Protein AF-A0A968JST6-F1 (afdb_monomer)

Mean predicted aligned error: 9.85 Å

Nearest PDB structures (foldseek):
  2qa1-assembly1_A-2  TM=9.038E-01  e=3.387E-06  Streptomyces sp. PGA64
  4k5s-assembly1_A-2  TM=8.465E-01  e=3.000E-06  Streptomyces argillaceus
  6brd-assembly1_A  TM=8.816E-01  e=7.916E-06  Streptomyces venezuelae ATCC 10712
  5kow-assembly1_A  TM=8.514E-01  e=4.317E-06  Nocardia farcinica
  4k2x-assembly1_B  TM=8.254E-01  e=6.599E-06  Streptomyces rimosus subsp. rimosus ATCC 10970

Structure (mmCIF, N/CA/C/O backbone):
data_AF-A0A968JST6-F1
#
_entry.id   AF-A0A968JST6-F1
#
loop_
_atom_site.group_PDB
_atom_site.id
_atom_site.type_symbol
_atom_site.label_atom_id
_atom_site.label_alt_id
_atom_site.label_comp_id
_atom_site.label_asym_id
_atom_site.label_entity_id
_atom_site.label_seq_id
_atom_site.pdbx_PDB_ins_code
_atom_site.Cartn_x
_atom_site.Cartn_y
_atom_site.Cartn_z
_atom_site.occupancy
_atom_site.B_iso_or_equiv
_atom_site.auth_seq_id
_atom_site.auth_comp_id
_atom_site.auth_asym_id
_atom_site.auth_atom_id
_atom_site.pdbx_PDB_model_num
ATOM 1 N N . MET A 1 1 ? 11.987 -13.017 -12.107 1.00 75.69 1 MET A N 1
ATOM 2 C CA . MET A 1 1 ? 13.364 -12.626 -12.488 1.00 75.69 1 MET A CA 1
ATOM 3 C C . MET A 1 1 ? 13.460 -11.109 -12.446 1.00 75.69 1 MET A C 1
ATOM 5 O O . MET A 1 1 ? 12.495 -10.469 -12.834 1.00 75.69 1 MET A O 1
ATOM 9 N N . PHE A 1 2 ? 14.561 -10.531 -11.966 1.00 78.25 2 PHE A N 1
ATOM 10 C CA . PHE A 1 2 ? 14.783 -9.081 -12.026 1.00 78.25 2 PHE A CA 1
ATOM 11 C C . PHE A 1 2 ? 15.945 -8.784 -12.965 1.00 78.25 2 PHE A C 1
ATOM 13 O O . PHE A 1 2 ? 16.965 -9.468 -12.906 1.00 78.25 2 PHE A O 1
ATOM 20 N N . LEU A 1 3 ? 15.776 -7.775 -13.812 1.00 74.44 3 LEU A N 1
ATOM 21 C CA . LEU A 1 3 ? 16.802 -7.257 -14.700 1.00 74.44 3 LEU A CA 1
ATOM 22 C C . LEU A 1 3 ? 17.108 -5.817 -14.295 1.00 74.44 3 LEU A C 1
ATOM 24 O O . LEU A 1 3 ? 16.202 -4.992 -14.166 1.00 74.44 3 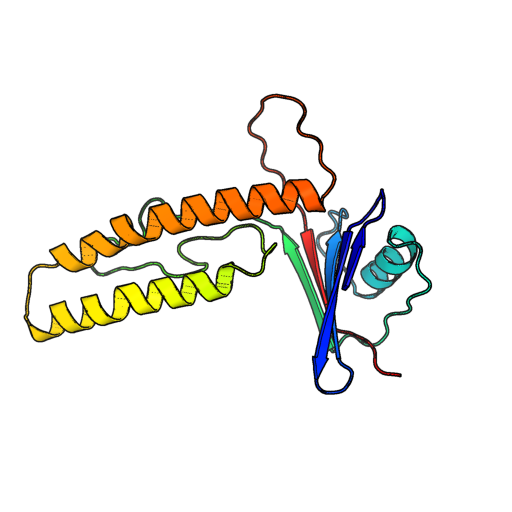LEU A O 1
ATOM 28 N N . PHE A 1 4 ? 18.390 -5.530 -14.111 1.00 74.81 4 PHE A N 1
ATOM 29 C CA . PHE A 1 4 ? 18.889 -4.213 -13.748 1.00 74.81 4 PHE A CA 1
ATOM 30 C C . PHE A 1 4 ? 19.923 -3.790 -14.782 1.00 74.81 4 PHE A C 1
ATOM 32 O O . PHE A 1 4 ? 20.926 -4.476 -14.977 1.00 74.81 4 PHE A O 1
ATOM 39 N N . THR A 1 5 ? 19.681 -2.665 -15.439 1.00 70.38 5 THR A N 1
ATOM 40 C CA . THR A 1 5 ? 20.645 -1.993 -16.308 1.00 70.38 5 THR A CA 1
ATOM 41 C C . THR A 1 5 ? 21.024 -0.649 -15.690 1.00 70.38 5 THR A C 1
ATOM 43 O O . THR A 1 5 ? 20.388 -0.171 -14.751 1.00 70.38 5 THR A O 1
ATOM 46 N N . TYR A 1 6 ? 22.063 -0.001 -16.221 1.00 64.94 6 TYR A N 1
ATOM 47 C CA . TYR A 1 6 ? 22.424 1.360 -15.804 1.00 64.94 6 TYR A CA 1
ATOM 48 C C . TYR A 1 6 ? 21.313 2.389 -16.056 1.00 64.94 6 TYR A C 1
ATOM 50 O O . TYR A 1 6 ? 21.350 3.471 -15.474 1.00 64.94 6 TYR A O 1
ATOM 58 N N . GLN A 1 7 ? 20.363 2.080 -16.943 1.00 65.38 7 GLN A N 1
ATOM 59 C CA . GLN A 1 7 ? 19.338 3.018 -17.393 1.00 65.38 7 GLN A CA 1
ATOM 60 C C . GLN A 1 7 ? 17.921 2.625 -16.946 1.00 65.38 7 GLN A C 1
ATOM 62 O O . GLN A 1 7 ? 17.056 3.498 -16.872 1.00 65.38 7 GLN A O 1
ATOM 67 N N . ALA A 1 8 ? 17.674 1.353 -16.608 1.00 71.06 8 ALA A N 1
ATOM 68 C CA . ALA A 1 8 ? 16.360 0.873 -16.198 1.00 71.06 8 ALA A CA 1
ATOM 69 C C . ALA A 1 8 ? 16.410 -0.365 -15.297 1.00 71.06 8 ALA A C 1
ATOM 71 O O . ALA A 1 8 ? 17.338 -1.168 -15.336 1.00 71.06 8 ALA A O 1
ATOM 72 N N . SER A 1 9 ? 15.332 -0.549 -14.540 1.00 76.62 9 SER A N 1
ATOM 73 C CA . SER A 1 9 ? 15.096 -1.738 -13.724 1.00 76.62 9 SER A CA 1
ATOM 74 C C . SER A 1 9 ? 13.725 -2.306 -14.052 1.00 76.62 9 SER A C 1
ATOM 76 O O . SER A 1 9 ? 12.741 -1.558 -14.088 1.00 76.62 9 SER A O 1
ATOM 78 N N . ALA A 1 10 ? 13.665 -3.619 -14.266 1.00 82.75 10 ALA A N 1
ATOM 79 C CA . ALA A 1 10 ? 12.437 -4.343 -14.557 1.00 82.75 10 ALA A CA 1
ATOM 80 C C . ALA A 1 10 ? 12.347 -5.658 -13.768 1.00 82.75 10 ALA A C 1
ATOM 82 O O . ALA A 1 10 ? 13.324 -6.392 -13.617 1.00 82.75 10 ALA A O 1
ATOM 83 N N . GLY A 1 11 ? 11.156 -5.966 -13.266 1.00 84.75 11 GLY A N 1
ATOM 84 C CA . GLY A 1 11 ? 10.796 -7.252 -12.680 1.00 84.75 11 GLY A CA 1
ATOM 85 C C . GLY A 1 11 ? 9.884 -8.028 -13.620 1.00 84.75 11 GLY A C 1
ATOM 86 O O . GLY A 1 11 ? 8.929 -7.472 -14.143 1.00 84.75 11 GLY A O 1
ATOM 87 N N . PHE A 1 12 ? 10.170 -9.313 -13.803 1.00 85.94 12 PHE A N 1
ATOM 88 C CA . PHE A 1 12 ? 9.408 -10.257 -14.616 1.00 85.94 12 PHE A CA 1
ATOM 89 C C . PHE A 1 12 ? 8.834 -11.344 -13.707 1.00 85.94 12 PHE A C 1
ATOM 91 O O . PHE A 1 12 ? 9.584 -12.105 -13.081 1.00 85.94 12 PHE A O 1
ATOM 98 N N . PHE A 1 13 ? 7.512 -11.423 -13.635 1.00 88.56 13 PHE A N 1
ATOM 99 C CA . PHE A 1 13 ? 6.777 -12.302 -12.732 1.00 88.56 13 PHE A CA 1
ATOM 100 C C . PHE A 1 13 ? 5.877 -13.232 -13.545 1.00 88.56 13 PHE A C 1
ATOM 102 O O . PHE A 1 13 ? 4.914 -12.747 -14.134 1.00 88.56 13 PHE A O 1
ATOM 109 N N . PRO A 1 14 ? 6.150 -14.544 -13.609 1.00 90.00 14 PRO A N 1
ATOM 110 C CA . PRO A 1 14 ? 5.272 -15.458 -14.325 1.00 90.00 14 PRO A CA 1
ATOM 111 C C . PRO A 1 14 ? 3.898 -15.528 -13.641 1.00 90.00 14 PRO A C 1
ATOM 113 O O . PRO A 1 14 ? 3.781 -15.482 -12.417 1.00 90.00 14 PRO A O 1
ATOM 116 N N . LEU A 1 15 ? 2.864 -15.642 -14.460 1.00 88.62 15 LEU A N 1
ATOM 117 C CA . LEU A 1 15 ? 1.462 -15.846 -14.122 1.00 88.62 15 LEU A CA 1
ATOM 118 C C . LEU A 1 15 ? 0.980 -17.156 -14.786 1.00 88.62 15 LEU A C 1
ATOM 120 O O . LEU A 1 15 ? 1.726 -17.824 -15.502 1.00 88.62 15 LEU A O 1
ATOM 124 N N . GLN A 1 16 ? -0.270 -17.544 -14.531 1.00 88.12 16 GLN A N 1
ATOM 125 C CA . GLN A 1 16 ? -0.879 -18.753 -15.111 1.00 88.12 16 GLN A CA 1
ATOM 126 C C . GLN A 1 16 ? -1.069 -18.629 -16.635 1.00 88.12 16 GLN A C 1
ATOM 128 O O . GLN A 1 16 ? -0.995 -17.539 -17.176 1.00 88.12 16 GLN A O 1
ATOM 133 N N . ASP A 1 17 ? -1.300 -19.726 -17.356 1.00 87.75 17 ASP A N 1
ATOM 134 C CA . ASP A 1 17 ? -1.573 -19.709 -18.811 1.00 87.75 17 ASP A CA 1
ATOM 135 C C . ASP A 1 17 ? -0.465 -19.105 -19.694 1.00 87.75 17 ASP A C 1
ATOM 137 O O . ASP A 1 17 ? -0.730 -18.556 -20.766 1.00 87.75 17 ASP A O 1
ATOM 141 N N . GLY A 1 18 ? 0.792 -19.203 -19.249 1.00 83.56 18 GLY A N 1
ATOM 142 C CA . GLY A 1 18 ? 1.933 -18.605 -19.949 1.00 83.56 18 GLY A CA 1
ATOM 143 C C . GLY A 1 18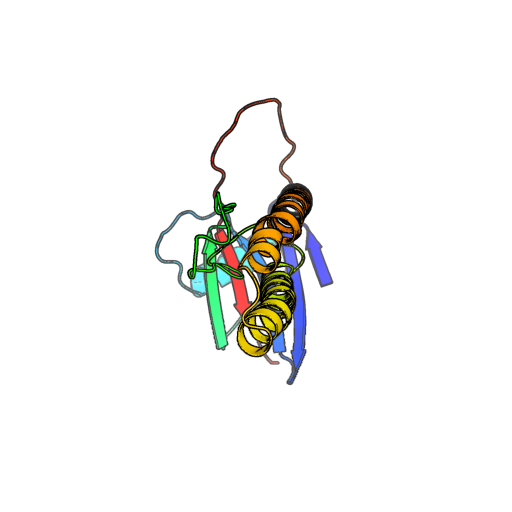 ? 1.985 -17.084 -19.815 1.00 83.56 18 GLY A C 1
ATOM 144 O O . GLY A 1 18 ? 2.660 -16.423 -20.602 1.00 83.56 18 GLY A O 1
ATOM 145 N N . LYS A 1 19 ? 1.263 -16.535 -18.829 1.00 84.12 19 LYS A N 1
ATOM 146 C CA . LYS A 1 19 ? 1.210 -15.110 -18.537 1.00 84.12 19 LYS A CA 1
ATOM 147 C C . LYS A 1 19 ? 2.465 -14.648 -17.729 1.00 84.12 19 LYS A C 1
ATOM 149 O O . LYS A 1 19 ? 3.165 -15.451 -17.137 1.00 84.12 19 LYS A O 1
ATOM 154 N N . TRP A 1 20 ? 2.790 -13.358 -17.739 1.00 86.25 20 TRP A N 1
ATOM 155 C CA . TRP A 1 20 ? 3.958 -12.615 -17.258 1.00 86.25 20 TRP A CA 1
ATOM 156 C C . TRP A 1 20 ? 3.572 -11.167 -16.887 1.00 86.25 20 TRP A C 1
ATOM 158 O O . TRP A 1 20 ? 3.260 -10.311 -17.712 1.00 86.25 20 TRP A O 1
ATOM 168 N N . ARG A 1 21 ? 3.654 -10.821 -15.619 1.00 88.06 21 ARG A N 1
ATOM 169 C CA . ARG A 1 21 ? 3.595 -9.424 -15.211 1.00 88.06 21 ARG A CA 1
ATOM 170 C C . ARG A 1 21 ? 4.990 -8.815 -15.275 1.00 88.06 21 ARG A C 1
ATOM 172 O O . ARG A 1 21 ? 5.938 -9.385 -14.735 1.00 88.06 21 ARG A O 1
ATOM 179 N N . ILE A 1 22 ? 5.102 -7.670 -15.935 1.00 86.31 22 ILE A N 1
ATOM 180 C CA . ILE A 1 22 ? 6.342 -6.911 -16.054 1.00 86.31 22 ILE A CA 1
ATOM 181 C C . ILE A 1 22 ? 6.157 -5.581 -15.330 1.00 86.31 22 ILE A C 1
ATOM 183 O O . ILE A 1 22 ? 5.313 -4.769 -15.708 1.00 86.31 22 ILE A O 1
ATOM 187 N N . ASP A 1 23 ? 6.962 -5.367 -14.295 1.00 85.94 23 ASP A N 1
ATOM 188 C CA . ASP A 1 23 ? 6.959 -4.140 -13.503 1.00 85.94 23 ASP A CA 1
ATOM 189 C C . ASP A 1 23 ? 8.242 -3.370 -13.806 1.00 85.94 23 ASP A C 1
ATOM 191 O O . ASP A 1 23 ? 9.326 -3.948 -13.777 1.00 85.94 23 ASP A O 1
ATOM 195 N N . GLY A 1 24 ? 8.152 -2.071 -14.077 1.00 82.31 24 GLY A N 1
ATOM 196 C CA . GLY A 1 24 ? 9.326 -1.276 -14.438 1.00 82.31 24 GLY A CA 1
ATOM 197 C C . GLY A 1 24 ? 9.235 0.176 -14.000 1.00 82.31 24 GLY A C 1
ATOM 198 O O . GLY A 1 24 ? 8.149 0.721 -13.779 1.00 82.31 24 GLY A O 1
ATOM 199 N N . ILE A 1 25 ? 10.400 0.808 -13.878 1.00 78.00 25 ILE A N 1
ATOM 200 C CA . ILE A 1 25 ? 10.501 2.254 -13.670 1.00 78.00 25 ILE A CA 1
ATOM 201 C C . ILE A 1 25 ? 10.558 2.924 -15.036 1.00 78.00 25 ILE A C 1
ATOM 203 O O . ILE A 1 25 ? 11.348 2.536 -15.892 1.00 78.00 25 ILE A O 1
ATOM 207 N N . PHE A 1 26 ? 9.738 3.952 -15.224 1.00 75.06 26 PHE A N 1
ATOM 208 C CA . PHE A 1 26 ? 9.672 4.691 -16.474 1.00 75.06 26 PHE A CA 1
ATOM 209 C C . PHE A 1 26 ? 9.783 6.182 -16.202 1.00 75.06 26 PHE A C 1
ATOM 211 O O . PHE A 1 26 ? 9.031 6.771 -15.420 1.00 75.06 26 PHE A O 1
ATOM 218 N N . SER A 1 27 ? 10.753 6.796 -16.864 1.00 68.75 27 SER A N 1
ATOM 219 C CA . SER A 1 27 ? 11.150 8.181 -16.628 1.00 68.75 27 SER A CA 1
ATOM 220 C C . SER A 1 27 ? 10.413 9.207 -17.493 1.00 68.75 27 SER A C 1
ATOM 222 O O . SER A 1 27 ? 10.642 10.400 -17.323 1.00 68.75 27 SER A O 1
ATOM 224 N N . ASN A 1 28 ? 9.518 8.802 -18.401 1.00 68.38 28 ASN A N 1
ATOM 225 C CA . ASN A 1 28 ? 8.807 9.768 -19.243 1.00 68.38 28 ASN A CA 1
ATOM 226 C C . ASN A 1 28 ? 7.618 10.409 -18.493 1.00 68.38 28 ASN A C 1
ATOM 228 O O . ASN A 1 28 ? 6.789 9.738 -17.870 1.00 68.38 28 ASN A O 1
ATOM 232 N N . HIS A 1 29 ? 7.544 11.737 -18.577 1.00 65.38 29 HIS A N 1
ATOM 233 C CA . HIS A 1 29 ? 6.580 12.585 -17.882 1.00 65.38 29 HIS A CA 1
ATOM 234 C C . HIS A 1 29 ? 5.286 12.855 -18.673 1.00 65.38 29 HIS A C 1
ATOM 236 O O . HIS A 1 29 ? 4.386 13.501 -18.133 1.00 65.38 29 HIS A O 1
ATOM 242 N N . SER A 1 30 ? 5.146 12.346 -19.905 1.00 68.44 30 SER A N 1
ATOM 243 C CA . SER A 1 30 ? 3.923 12.484 -20.713 1.00 68.44 30 SER A CA 1
ATOM 244 C C . SER A 1 30 ? 2.679 12.021 -19.951 1.00 68.44 30 SER A C 1
ATOM 246 O O . SER A 1 30 ? 2.702 11.002 -19.264 1.00 68.44 30 SER A O 1
ATOM 248 N N . GLN A 1 31 ? 1.578 12.771 -20.038 1.00 61.78 31 GLN A N 1
ATOM 249 C CA . GLN A 1 31 ? 0.341 12.444 -19.316 1.00 61.78 31 GLN A CA 1
ATOM 250 C C . GLN A 1 31 ? -0.381 11.235 -19.916 1.00 61.78 31 GLN A C 1
ATOM 252 O O . GLN A 1 31 ? -0.782 10.354 -19.159 1.00 61.78 31 GLN A O 1
ATOM 257 N N . CYS A 1 32 ? -0.467 11.164 -21.244 1.00 71.50 32 CYS A N 1
ATOM 258 C CA . CYS A 1 32 ? -0.992 10.016 -21.972 1.00 71.50 32 CYS A CA 1
ATOM 259 C C . CYS A 1 32 ? 0.178 9.148 -22.441 1.00 71.50 32 CYS A C 1
ATOM 261 O O . CYS A 1 32 ? 1.077 9.645 -23.123 1.00 71.50 32 CYS A O 1
ATOM 263 N N . ILE A 1 33 ? 0.200 7.884 -22.026 1.00 80.19 33 ILE A N 1
ATOM 264 C CA . ILE A 1 33 ? 1.229 6.930 -22.435 1.00 80.19 33 ILE A CA 1
ATOM 265 C C . ILE A 1 33 ? 0.515 5.755 -23.083 1.00 80.19 33 ILE A C 1
ATOM 267 O O . ILE A 1 33 ? -0.255 5.063 -22.427 1.00 80.19 33 ILE A O 1
ATOM 271 N N . ASP A 1 34 ? 0.767 5.577 -24.375 1.00 83.56 34 ASP A N 1
ATOM 272 C CA . ASP A 1 34 ? 0.285 4.443 -25.157 1.00 83.56 34 ASP A CA 1
ATOM 273 C C . ASP A 1 34 ? 1.221 3.239 -24.979 1.00 83.56 34 ASP A C 1
ATOM 275 O O . ASP A 1 34 ? 2.433 3.396 -24.795 1.00 83.56 34 ASP A O 1
ATOM 279 N N . PHE A 1 35 ? 0.672 2.033 -25.092 1.00 82.69 35 PHE A N 1
ATOM 280 C CA . PHE A 1 35 ? 1.397 0.775 -24.967 1.00 82.69 35 PHE A CA 1
ATOM 281 C C . PHE A 1 35 ? 2.595 0.682 -25.916 1.00 82.69 35 PHE A C 1
ATOM 283 O O . PHE A 1 35 ? 3.665 0.213 -25.529 1.00 82.69 35 PHE A O 1
ATOM 290 N N . LYS A 1 36 ? 2.466 1.213 -27.138 1.00 83.06 36 LYS A N 1
ATOM 291 C CA . LYS A 1 36 ? 3.559 1.237 -28.125 1.00 83.06 36 LYS A CA 1
ATOM 292 C C . LYS A 1 36 ? 4.811 1.940 -27.599 1.00 83.06 36 LYS A C 1
ATOM 294 O O . LYS A 1 36 ? 5.921 1.474 -27.844 1.00 83.06 36 LYS A O 1
ATOM 299 N N . ILE A 1 37 ? 4.633 3.028 -26.846 1.00 82.56 37 ILE A N 1
ATOM 300 C CA . ILE A 1 37 ? 5.739 3.783 -26.240 1.00 82.56 37 ILE A CA 1
ATOM 301 C C . ILE A 1 37 ? 6.437 2.923 -25.185 1.00 82.56 37 ILE A C 1
ATOM 303 O O . ILE A 1 37 ? 7.660 2.942 -25.077 1.00 82.56 37 ILE A O 1
ATOM 307 N N . ILE A 1 38 ? 5.664 2.149 -24.423 1.00 81.75 38 ILE A N 1
ATOM 308 C CA . ILE A 1 38 ? 6.183 1.256 -23.386 1.00 81.75 38 ILE A CA 1
ATOM 309 C C . ILE A 1 38 ? 6.995 0.132 -24.015 1.00 81.75 38 ILE A C 1
ATOM 311 O O . ILE A 1 38 ? 8.107 -0.126 -23.566 1.00 81.75 38 ILE A O 1
ATOM 315 N N . ASN A 1 39 ? 6.473 -0.487 -25.075 1.00 81.69 39 ASN A N 1
ATOM 316 C CA . ASN A 1 39 ? 7.164 -1.553 -25.793 1.00 81.69 39 ASN A CA 1
ATOM 317 C C . ASN A 1 39 ? 8.520 -1.066 -26.321 1.00 81.69 39 ASN A C 1
ATOM 319 O O . ASN A 1 39 ? 9.558 -1.637 -26.001 1.00 81.69 39 ASN A O 1
ATOM 323 N N . GLN A 1 40 ? 8.531 0.081 -27.008 1.00 80.69 40 GLN A N 1
ATOM 324 C CA . GLN A 1 40 ? 9.768 0.701 -27.494 1.00 80.69 40 GLN A CA 1
ATOM 325 C C . GLN A 1 40 ? 10.738 1.061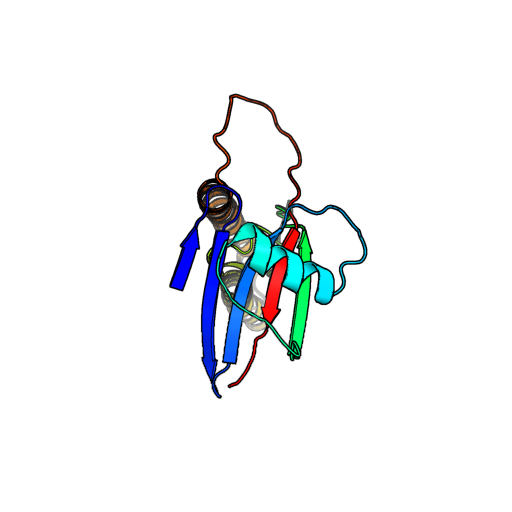 -26.361 1.00 80.69 40 GLN A C 1
ATOM 327 O O . GLN A 1 40 ? 11.951 0.904 -26.505 1.00 80.69 40 GLN A O 1
ATOM 332 N N . TYR A 1 41 ? 10.223 1.556 -25.232 1.00 79.50 41 TYR A N 1
ATOM 333 C CA . TYR A 1 41 ? 11.047 1.906 -24.0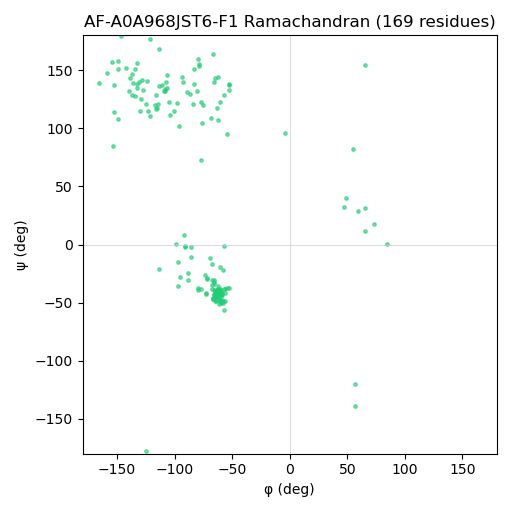80 1.00 79.50 41 TYR A CA 1
ATOM 334 C C . TYR A 1 41 ? 11.693 0.673 -23.452 1.00 79.50 41 TYR A C 1
ATOM 336 O O . TYR A 1 41 ? 12.891 0.696 -23.189 1.00 79.50 41 TYR A O 1
ATOM 344 N N . ILE A 1 42 ? 10.927 -0.398 -23.238 1.00 77.75 42 ILE A N 1
ATOM 345 C CA . ILE A 1 42 ? 11.407 -1.637 -22.622 1.00 77.75 42 ILE A CA 1
ATOM 346 C C . ILE A 1 42 ? 12.516 -2.252 -23.475 1.00 77.75 42 ILE A C 1
ATOM 348 O O . ILE A 1 42 ? 13.606 -2.470 -22.947 1.00 77.75 42 ILE A O 1
ATOM 352 N N . SER A 1 43 ? 12.301 -2.435 -24.783 1.00 77.00 43 SER A N 1
ATOM 353 C CA . SER A 1 43 ? 13.324 -3.008 -25.670 1.00 77.00 43 SER A CA 1
ATOM 354 C C . SER A 1 43 ? 14.600 -2.152 -25.692 1.00 77.00 43 SER A C 1
ATOM 356 O O . SER A 1 43 ? 15.709 -2.679 -25.620 1.00 77.00 43 SER A O 1
ATOM 358 N N . LYS A 1 44 ? 14.466 -0.816 -25.710 1.00 78.00 44 LYS A N 1
ATOM 359 C CA . LYS A 1 44 ? 15.614 0.105 -25.762 1.00 78.00 44 LYS A CA 1
ATOM 360 C C . LYS A 1 44 ? 16.393 0.194 -24.446 1.00 78.00 44 LYS A C 1
ATOM 362 O O . LYS A 1 44 ? 17.615 0.265 -24.472 1.00 78.00 44 LYS A O 1
ATOM 367 N N . GLN A 1 45 ? 15.706 0.243 -23.307 1.00 74.56 45 GLN A N 1
ATOM 368 C CA . GLN A 1 45 ? 16.316 0.536 -22.000 1.00 74.56 45 GLN A CA 1
ATOM 369 C C . GLN A 1 45 ? 16.841 -0.706 -21.284 1.00 74.56 45 GLN A C 1
ATOM 371 O O . GLN A 1 45 ? 17.805 -0.640 -20.516 1.00 74.56 45 GLN A O 1
ATOM 376 N N . LEU A 1 46 ? 16.200 -1.8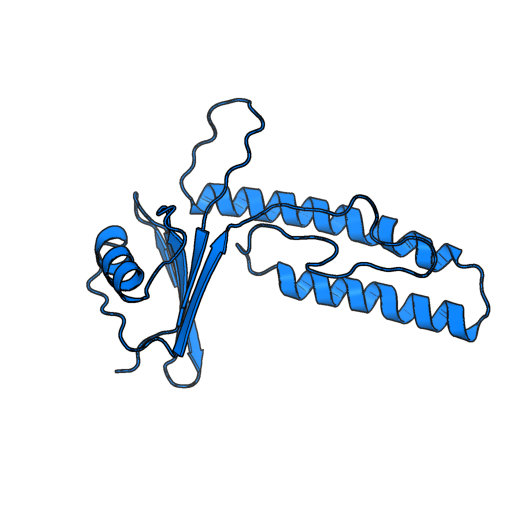50 -21.524 1.00 71.69 46 LEU A N 1
ATOM 377 C CA . LEU A 1 46 ? 16.641 -3.121 -20.968 1.00 71.69 46 LEU A CA 1
ATOM 378 C C . LEU A 1 46 ? 17.717 -3.792 -21.832 1.00 71.69 46 LEU A C 1
ATOM 380 O O . LEU A 1 46 ? 18.348 -4.729 -21.355 1.00 71.69 46 LEU A O 1
ATOM 384 N N . ASN A 1 47 ? 17.964 -3.296 -23.055 1.00 73.88 47 ASN A N 1
ATOM 385 C CA . ASN A 1 47 ? 18.929 -3.850 -24.014 1.00 73.88 47 ASN A CA 1
ATOM 386 C C . ASN A 1 47 ? 18.766 -5.371 -24.202 1.00 73.88 47 ASN A C 1
ATOM 388 O O . ASN A 1 47 ? 19.737 -6.125 -24.255 1.00 73.88 47 ASN A O 1
ATOM 392 N N . VAL A 1 48 ? 17.512 -5.814 -24.241 1.00 70.19 48 VAL A N 1
ATOM 393 C CA . VAL A 1 48 ? 17.114 -7.205 -24.446 1.00 70.19 48 VAL A CA 1
ATOM 394 C C . VAL A 1 48 ? 16.184 -7.256 -25.641 1.00 70.19 48 VAL A C 1
ATOM 396 O O . VAL A 1 48 ? 15.325 -6.386 -25.808 1.00 70.19 48 VAL A O 1
ATOM 399 N N . ASP A 1 49 ? 16.351 -8.292 -26.456 1.00 72.00 49 ASP A N 1
ATOM 400 C CA . ASP A 1 49 ? 15.474 -8.567 -27.587 1.00 72.00 49 ASP A CA 1
ATOM 401 C C . ASP A 1 49 ? 14.170 -9.197 -27.077 1.00 72.00 49 ASP A C 1
ATOM 403 O O . ASP A 1 49 ? 13.955 -10.407 -27.125 1.00 72.00 49 ASP A O 1
ATOM 407 N N . ILE A 1 50 ? 13.345 -8.365 -26.440 1.00 74.44 50 ILE A N 1
ATOM 408 C CA . ILE A 1 50 ? 12.010 -8.725 -25.972 1.00 74.44 50 ILE A CA 1
ATOM 409 C C . ILE A 1 50 ? 11.018 -7.904 -26.775 1.00 74.44 50 ILE A C 1
ATOM 411 O O . ILE A 1 50 ? 11.016 -6.670 -26.718 1.00 74.44 50 ILE A O 1
ATOM 415 N N . GLN A 1 51 ? 10.143 -8.614 -27.476 1.00 73.38 51 GLN A N 1
ATOM 416 C CA . GLN A 1 51 ? 8.974 -8.043 -28.111 1.00 73.38 51 GLN A CA 1
ATOM 417 C C . GLN A 1 51 ? 7.763 -8.338 -27.230 1.00 73.38 51 GLN A C 1
ATOM 419 O O . GLN A 1 51 ? 7.397 -9.494 -27.016 1.00 73.38 51 GLN A O 1
ATOM 424 N N . LEU A 1 52 ? 7.158 -7.284 -26.688 1.00 77.31 52 LEU A N 1
ATOM 425 C CA . LEU A 1 52 ? 5.837 -7.378 -26.084 1.00 77.31 52 LEU A CA 1
ATOM 426 C C . LEU A 1 52 ? 4.824 -7.260 -27.206 1.00 77.31 52 LEU A C 1
ATOM 428 O O . LEU A 1 52 ? 4.970 -6.403 -28.085 1.00 77.31 52 LEU A O 1
ATOM 432 N N . TRP A 1 53 ? 3.790 -8.075 -27.168 1.00 70.00 53 TRP A N 1
ATOM 433 C CA . TRP A 1 53 ? 2.664 -7.880 -28.059 1.00 70.00 53 TRP A CA 1
ATOM 434 C C . TRP A 1 53 ? 1.372 -7.768 -27.2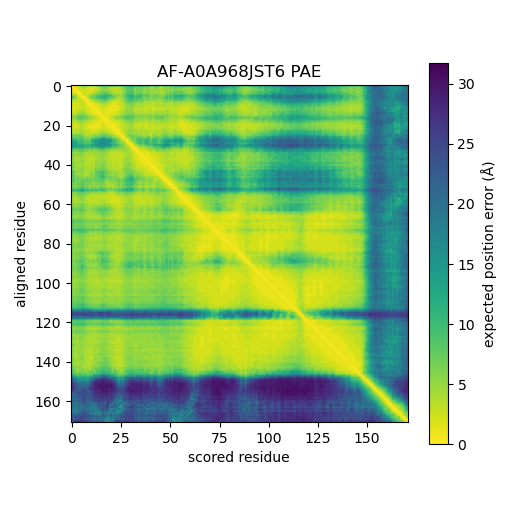31 1.00 70.00 53 TRP A C 1
ATOM 436 O O . TRP A 1 53 ? 1.495 -7.698 -26.013 1.00 70.00 53 TRP A O 1
ATOM 446 N N . ASP A 1 54 ? 0.190 -7.623 -27.843 1.00 72.19 54 ASP A N 1
ATOM 447 C CA . ASP A 1 54 ? -1.143 -7.476 -27.203 1.00 72.19 54 ASP A CA 1
ATOM 448 C C . ASP A 1 54 ? -1.184 -7.583 -25.668 1.00 72.19 54 ASP A C 1
ATOM 450 O O . ASP A 1 54 ? -1.272 -8.668 -25.088 1.00 72.19 54 ASP A O 1
ATOM 454 N N . ALA A 1 55 ? -1.152 -6.422 -25.008 1.00 77.88 55 ALA A N 1
ATOM 455 C CA . ALA A 1 55 ? -1.281 -6.371 -23.567 1.00 77.88 55 ALA A CA 1
ATOM 456 C C . ALA A 1 55 ? -2.738 -6.557 -23.146 1.00 77.88 55 ALA A C 1
ATOM 458 O O . ALA A 1 55 ? -3.591 -5.741 -23.497 1.00 77.88 55 ALA A O 1
ATOM 459 N N . ASP A 1 56 ? -2.999 -7.564 -22.308 1.00 84.56 56 ASP A N 1
ATOM 460 C CA . ASP A 1 56 ? -4.301 -7.726 -21.639 1.00 84.56 56 ASP A CA 1
ATOM 461 C C . ASP A 1 56 ? -4.662 -6.461 -20.843 1.00 84.56 56 ASP A C 1
ATOM 463 O O . ASP A 1 56 ? -5.817 -6.039 -20.772 1.00 84.56 56 ASP A O 1
ATOM 467 N N . TRP A 1 57 ? -3.648 -5.862 -20.211 1.00 86.88 57 TRP A N 1
ATOM 468 C CA . TRP A 1 57 ? -3.750 -4.613 -19.475 1.00 86.88 57 TRP A CA 1
ATOM 469 C C . TRP A 1 57 ? -2.380 -3.955 -19.324 1.00 86.88 57 TRP A C 1
ATOM 471 O O . TRP A 1 57 ? -1.351 -4.610 -19.148 1.00 86.88 57 TRP A O 1
ATOM 481 N N . PHE A 1 58 ? -2.360 -2.630 -19.313 1.00 86.19 58 PHE A N 1
ATOM 482 C CA . PHE A 1 58 ? -1.192 -1.888 -18.875 1.00 86.19 58 PHE A CA 1
ATOM 483 C C . PHE A 1 58 ? -1.629 -0.658 -18.092 1.00 86.19 58 PHE A C 1
ATOM 485 O O . PHE A 1 58 ? -2.713 -0.113 -18.301 1.00 86.19 58 PHE A O 1
ATOM 492 N N . SER A 1 59 ? -0.780 -0.215 -17.173 1.00 85.38 59 SER A N 1
ATOM 493 C CA . SER A 1 59 ? -1.047 0.991 -16.401 1.00 85.38 59 SER A CA 1
ATOM 494 C C . SER A 1 59 ? 0.226 1.701 -16.023 1.00 85.38 59 SER A C 1
ATOM 496 O O . SER A 1 59 ? 1.286 1.099 -15.853 1.00 85.38 59 SER A O 1
ATOM 498 N N . VAL A 1 60 ? 0.075 3.010 -15.884 1.00 83.50 60 VAL A N 1
ATOM 499 C CA . VAL A 1 60 ? 1.137 3.935 -15.556 1.00 83.50 60 VAL A CA 1
ATOM 500 C C . VAL A 1 60 ? 0.690 4.796 -14.407 1.00 83.50 60 VAL A C 1
ATOM 502 O O . VAL A 1 60 ? -0.207 5.625 -14.555 1.00 83.50 60 VAL A O 1
ATOM 505 N N . PHE A 1 61 ? 1.352 4.667 -13.271 1.00 79.12 61 PHE A N 1
ATOM 506 C CA . PHE A 1 61 ? 0.947 5.398 -12.084 1.00 79.12 61 PHE A CA 1
ATOM 507 C C . PHE A 1 61 ? 2.137 6.058 -11.426 1.00 79.12 61 PHE A C 1
ATOM 509 O O . PHE A 1 61 ? 3.218 5.494 -11.316 1.00 79.12 61 PHE A O 1
ATOM 516 N N . ARG A 1 62 ? 1.942 7.293 -10.978 1.00 79.25 62 ARG A N 1
ATOM 517 C CA . ARG A 1 62 ? 2.963 8.024 -10.238 1.00 79.25 62 ARG A CA 1
ATOM 518 C C . ARG A 1 62 ? 3.028 7.464 -8.821 1.00 79.25 62 ARG A C 1
ATOM 520 O O . ARG A 1 62 ? 2.043 7.540 -8.096 1.00 79.25 62 ARG A O 1
ATOM 527 N N . SER A 1 63 ? 4.188 6.953 -8.428 1.00 78.69 63 SER A N 1
ATOM 528 C CA . SER A 1 63 ? 4.483 6.609 -7.044 1.00 78.69 63 SER A CA 1
ATOM 529 C C . SER A 1 63 ? 4.371 7.873 -6.192 1.00 78.69 63 SER A C 1
ATOM 531 O O . SER A 1 63 ? 4.994 8.899 -6.485 1.00 78.69 63 SER A O 1
ATOM 533 N N . GLN A 1 64 ? 3.512 7.819 -5.178 1.00 81.81 64 GLN A N 1
ATOM 534 C CA . GLN A 1 64 ? 3.306 8.885 -4.209 1.00 81.81 64 GLN A CA 1
ATOM 535 C C . GLN A 1 64 ? 3.439 8.298 -2.813 1.00 81.81 64 GLN A C 1
ATOM 537 O O . GLN A 1 64 ? 2.952 7.203 -2.551 1.00 81.81 64 GLN A O 1
ATOM 542 N N . LYS A 1 65 ? 4.059 9.063 -1.915 1.00 87.75 65 LYS A N 1
ATOM 543 C CA . LYS A 1 65 ? 4.070 8.783 -0.483 1.00 87.75 65 LYS A CA 1
ATOM 544 C C . LYS A 1 65 ? 3.108 9.731 0.216 1.00 87.75 65 LYS A C 1
ATOM 546 O O . LYS A 1 65 ? 3.350 10.936 0.267 1.00 87.75 65 LYS A O 1
ATOM 551 N N . LYS A 1 66 ? 2.014 9.192 0.737 1.00 92.56 66 LYS A N 1
ATOM 552 C CA . LYS A 1 66 ? 0.981 9.914 1.479 1.00 92.56 66 LYS A CA 1
ATOM 553 C C . LYS A 1 66 ? 0.540 9.057 2.654 1.00 92.56 66 LYS A C 1
ATOM 555 O O . LYS A 1 66 ? 0.261 7.881 2.482 1.00 92.56 66 LYS A O 1
ATOM 560 N N . ILE A 1 67 ? 0.473 9.644 3.841 1.00 95.12 67 ILE A N 1
ATOM 561 C CA . ILE A 1 67 ? -0.055 8.988 5.040 1.00 95.12 67 ILE A CA 1
ATOM 562 C C . ILE A 1 67 ? -0.992 9.988 5.706 1.00 95.12 67 ILE A C 1
ATOM 564 O O . ILE A 1 67 ? -0.608 11.138 5.932 1.00 95.12 67 ILE A O 1
ATOM 568 N N . ALA A 1 68 ? -2.219 9.569 5.995 1.00 96.06 68 ALA A N 1
ATOM 569 C CA . ALA A 1 68 ? -3.202 10.397 6.671 1.00 96.06 68 ALA A CA 1
ATOM 570 C C . ALA A 1 68 ? -2.721 10.781 8.082 1.00 96.06 68 ALA A C 1
ATOM 572 O O . ALA A 1 68 ? -2.085 9.997 8.793 1.00 96.06 68 ALA A O 1
ATOM 573 N N . GLY A 1 69 ? -3.045 12.004 8.510 1.00 94.31 69 GLY A N 1
ATOM 574 C CA . GLY A 1 69 ? -2.694 12.486 9.849 1.00 94.31 69 GLY A CA 1
ATOM 575 C C . GLY A 1 69 ? -3.345 11.661 10.965 1.00 94.31 69 GLY A C 1
ATOM 576 O O . GLY A 1 69 ? -2.708 11.411 11.989 1.00 94.31 69 GLY A O 1
ATOM 577 N N . MET A 1 70 ? -4.573 11.194 10.737 1.00 92.69 70 MET A N 1
ATOM 578 C CA . MET A 1 70 ? -5.339 10.306 11.615 1.00 92.69 70 MET A CA 1
ATOM 579 C C . MET A 1 70 ? -6.041 9.255 10.755 1.00 92.69 70 MET A C 1
ATOM 581 O O . MET A 1 70 ? -6.476 9.573 9.648 1.00 92.69 70 MET A O 1
ATOM 585 N N . PHE A 1 71 ? -6.141 8.017 11.244 1.00 95.56 71 PHE A N 1
ATOM 586 C CA . PHE A 1 71 ? -6.824 6.933 10.524 1.00 95.56 71 PHE A CA 1
ATOM 587 C C . PHE A 1 71 ? -8.264 6.748 11.012 1.00 95.56 71 PHE A C 1
ATOM 589 O O . PHE A 1 71 ? -9.073 6.122 10.335 1.00 95.56 71 PHE A O 1
ATOM 596 N N . SER A 1 72 ? -8.605 7.317 12.165 1.00 93.38 72 SER A N 1
ATOM 597 C CA . SER A 1 72 ? -9.952 7.341 12.718 1.00 93.38 72 SER A CA 1
ATOM 598 C C . SER A 1 72 ? -10.289 8.716 13.284 1.00 93.38 72 SER A C 1
ATOM 600 O O . SER A 1 72 ? -9.427 9.424 13.809 1.00 93.38 72 SER A O 1
ATOM 602 N N . LYS A 1 73 ? -11.564 9.095 13.173 1.00 91.50 73 LYS A N 1
ATOM 603 C CA . LYS A 1 73 ? -12.141 10.264 13.841 1.00 91.50 73 LYS A CA 1
ATOM 604 C C . LYS A 1 73 ? -13.617 10.003 14.133 1.00 91.50 73 LYS A C 1
ATOM 606 O O . LYS A 1 73 ? -14.444 9.996 13.220 1.00 91.50 73 LYS A O 1
ATOM 611 N N . GLY A 1 74 ? -13.946 9.791 15.407 1.00 88.56 74 GLY A N 1
ATOM 612 C CA . GLY A 1 74 ? -15.284 9.364 15.819 1.00 88.56 74 GLY A CA 1
ATOM 613 C C . GLY A 1 74 ? -15.674 8.065 15.111 1.00 88.56 74 GLY A C 1
ATOM 614 O O . GLY A 1 74 ? -14.969 7.065 15.201 1.00 88.56 74 GLY A O 1
ATOM 615 N N . ARG A 1 75 ? -16.765 8.101 14.341 1.00 90.00 75 ARG A N 1
ATOM 616 C CA . ARG A 1 75 ? -17.307 6.935 13.619 1.00 90.00 75 ARG A CA 1
ATOM 617 C C . ARG A 1 75 ? -16.775 6.771 12.191 1.00 90.00 75 ARG A C 1
ATOM 619 O O . ARG A 1 75 ? -17.287 5.942 11.447 1.00 90.00 75 ARG A O 1
ATOM 626 N N . VAL A 1 76 ? -15.782 7.566 11.797 1.00 93.62 76 VAL A N 1
ATOM 627 C CA . VAL A 1 76 ? -15.191 7.538 10.453 1.00 93.62 76 VAL A CA 1
ATOM 628 C C . VAL A 1 76 ? -13.798 6.926 10.517 1.00 93.62 76 VAL A C 1
ATOM 630 O O . VAL A 1 76 ? -12.979 7.333 11.342 1.00 93.62 76 VAL A O 1
ATOM 633 N N . PHE A 1 77 ? -13.528 5.977 9.619 1.00 95.75 77 PHE A N 1
ATOM 634 C CA . PHE A 1 77 ? -12.279 5.222 9.554 1.00 95.75 77 PHE A CA 1
ATOM 635 C C . PHE A 1 77 ? -11.731 5.209 8.125 1.00 95.75 77 PHE A C 1
ATOM 637 O O . PHE A 1 77 ? -12.484 5.056 7.166 1.00 95.75 77 PHE A O 1
ATOM 644 N N . LEU A 1 78 ? -10.414 5.351 7.997 1.00 97.31 78 LEU A N 1
ATOM 645 C CA . LEU A 1 78 ? -9.659 5.210 6.756 1.00 97.31 78 LEU A CA 1
ATOM 646 C C . LEU A 1 78 ? -8.853 3.910 6.823 1.00 97.31 78 LEU A C 1
ATOM 648 O O . LEU A 1 78 ? -8.197 3.643 7.832 1.00 97.31 78 LEU A O 1
ATOM 652 N N . ILE A 1 79 ? -8.882 3.122 5.749 1.00 96.38 79 ILE A N 1
ATOM 653 C CA . ILE A 1 79 ? -8.155 1.850 5.619 1.00 96.38 79 ILE A CA 1
ATOM 654 C C . ILE A 1 79 ? -7.472 1.783 4.246 1.00 96.38 79 ILE A C 1
ATOM 656 O O . ILE A 1 79 ? -7.977 2.371 3.284 1.00 96.38 79 ILE A O 1
ATOM 660 N N . GLY A 1 80 ? -6.351 1.061 4.144 1.00 94.75 80 GLY A N 1
ATOM 661 C CA . GLY A 1 80 ? -5.643 0.870 2.871 1.00 94.75 80 GLY A CA 1
ATOM 662 C C . GLY A 1 80 ? -5.251 2.191 2.203 1.00 94.75 80 GLY A C 1
ATOM 663 O O . GLY A 1 80 ? -4.884 3.144 2.889 1.00 94.75 80 GLY A O 1
ATOM 664 N N . ASP A 1 81 ? -5.406 2.272 0.879 1.00 93.31 81 ASP A N 1
ATOM 665 C CA . ASP A 1 81 ? -5.001 3.431 0.065 1.00 93.31 81 ASP A CA 1
ATOM 666 C C . ASP A 1 81 ? -5.663 4.760 0.478 1.00 93.31 81 ASP A C 1
ATOM 668 O O . ASP A 1 81 ? -5.119 5.837 0.224 1.00 93.31 81 ASP A O 1
ATOM 672 N N . ALA A 1 82 ? -6.813 4.711 1.163 1.00 94.75 82 ALA A N 1
ATOM 673 C CA . ALA A 1 82 ? -7.454 5.902 1.724 1.00 94.75 82 ALA A CA 1
ATOM 674 C C . ALA A 1 82 ? -6.695 6.469 2.940 1.00 94.75 82 ALA A C 1
ATOM 676 O O . ALA A 1 82 ? -6.759 7.669 3.209 1.00 94.75 82 ALA A O 1
ATOM 677 N N . ALA A 1 83 ? -5.987 5.616 3.683 1.00 95.38 83 ALA A N 1
ATOM 678 C CA . ALA A 1 83 ? -5.191 5.988 4.849 1.00 95.38 83 ALA A CA 1
ATOM 679 C C . ALA A 1 83 ? -3.707 6.175 4.509 1.00 95.38 83 ALA A C 1
ATOM 681 O O . ALA A 1 83 ? -3.045 7.045 5.081 1.00 95.38 83 ALA A O 1
ATOM 682 N N . HIS A 1 84 ? -3.166 5.370 3.597 1.00 94.19 84 HIS A N 1
ATOM 683 C CA . HIS A 1 84 ? -1.752 5.388 3.243 1.00 94.19 84 HIS A CA 1
ATOM 684 C C . HIS A 1 84 ? -1.518 4.914 1.810 1.00 94.19 84 HIS A C 1
ATOM 686 O O . HIS A 1 84 ? -2.063 3.919 1.371 1.00 94.19 84 HIS A O 1
ATOM 692 N N . ALA A 1 85 ? -0.648 5.620 1.097 1.00 90.94 85 ALA A N 1
ATOM 693 C CA . ALA A 1 85 ? -0.122 5.235 -0.202 1.00 90.94 85 ALA A CA 1
ATOM 694 C C . ALA A 1 85 ? 1.397 5.427 -0.170 1.00 90.94 85 ALA A C 1
ATOM 696 O O . ALA A 1 85 ? 1.894 6.444 0.320 1.00 90.94 85 ALA A O 1
ATOM 697 N N . TYR A 1 86 ? 2.147 4.453 -0.662 1.00 88.88 86 TYR A N 1
ATOM 698 C CA . TYR A 1 86 ? 3.606 4.495 -0.749 1.00 88.88 86 TYR A CA 1
ATOM 699 C C . TYR A 1 86 ? 4.065 3.746 -1.997 1.00 88.88 86 TYR A C 1
ATOM 701 O O . TYR A 1 86 ? 3.249 3.241 -2.771 1.00 88.88 86 TYR A O 1
ATOM 709 N N . SER A 1 87 ? 5.379 3.712 -2.221 1.00 84.56 87 SER A N 1
ATOM 710 C CA . SER A 1 87 ? 5.951 3.034 -3.378 1.00 84.56 87 SER A CA 1
ATOM 711 C C . SER A 1 87 ? 5.450 1.583 -3.474 1.00 84.56 87 SER A C 1
ATOM 713 O O . SER A 1 87 ? 5.483 0.858 -2.478 1.00 84.56 87 SER A O 1
ATOM 715 N N . PRO A 1 88 ? 5.015 1.128 -4.665 1.00 81.19 88 PRO A N 1
ATOM 716 C CA . PRO A 1 88 ? 4.520 -0.236 -4.876 1.00 81.19 88 PRO A CA 1
ATOM 717 C C . PRO A 1 88 ? 5.636 -1.284 -4.762 1.00 81.19 88 PRO A C 1
ATOM 719 O O . PRO A 1 88 ? 5.363 -2.486 -4.742 1.00 81.19 88 PRO A O 1
ATOM 722 N N . VAL A 1 89 ? 6.898 -0.843 -4.725 1.00 80.38 89 VAL A N 1
ATOM 723 C CA . VAL A 1 89 ? 8.066 -1.715 -4.640 1.00 80.38 89 VAL A CA 1
ATOM 724 C C . VAL A 1 89 ? 7.955 -2.601 -3.402 1.00 80.38 89 VAL A C 1
ATOM 726 O O . VAL A 1 89 ? 7.709 -2.128 -2.297 1.00 80.38 89 VAL A O 1
ATOM 729 N N . GLY A 1 90 ? 8.124 -3.908 -3.597 1.00 77.25 90 GLY A N 1
ATOM 730 C CA . GLY A 1 90 ? 7.956 -4.905 -2.539 1.00 77.25 90 GLY A CA 1
ATOM 731 C C . GLY A 1 90 ? 6.513 -5.374 -2.324 1.00 77.25 90 GLY A C 1
ATOM 732 O O . GLY A 1 90 ? 6.297 -6.215 -1.457 1.00 77.25 90 GLY A O 1
ATOM 733 N N . GLY A 1 91 ? 5.530 -4.878 -3.089 1.00 81.88 91 GLY A N 1
ATOM 734 C CA . GLY A 1 91 ? 4.171 -5.436 -3.127 1.00 81.88 91 GLY A CA 1
ATOM 735 C C . GLY A 1 91 ? 3.394 -5.320 -1.813 1.00 81.88 91 GLY A C 1
ATOM 736 O O . GLY A 1 91 ? 2.601 -6.197 -1.483 1.00 81.88 91 GLY A O 1
ATOM 737 N N . GLN A 1 92 ? 3.643 -4.267 -1.031 1.00 83.19 92 GLN A N 1
ATOM 738 C CA . GLN A 1 92 ? 3.155 -4.174 0.350 1.00 83.19 92 GLN A CA 1
ATOM 739 C C . GLN A 1 92 ? 1.755 -3.555 0.499 1.00 83.19 92 GLN A C 1
ATOM 741 O O . GLN A 1 92 ? 1.087 -3.853 1.487 1.00 83.19 92 GLN A O 1
ATOM 746 N N . GLY A 1 93 ? 1.295 -2.733 -0.453 1.00 83.62 93 GLY A N 1
ATOM 747 C CA . GLY A 1 93 ? 0.079 -1.915 -0.295 1.00 83.62 93 GLY A CA 1
ATOM 748 C C . GLY A 1 93 ? -1.182 -2.725 0.029 1.00 83.62 93 GLY A C 1
ATOM 749 O O . GLY A 1 93 ? -1.787 -2.543 1.085 1.00 83.62 93 GLY A O 1
ATOM 750 N N . MET A 1 94 ? -1.524 -3.696 -0.826 1.00 87.56 94 MET A N 1
ATOM 751 C CA . MET A 1 94 ? -2.717 -4.538 -0.646 1.00 87.56 94 MET A CA 1
ATOM 752 C C . MET A 1 94 ? -2.698 -5.302 0.688 1.00 87.56 94 MET A C 1
ATOM 754 O O . MET A 1 94 ? -3.698 -5.331 1.403 1.00 87.56 94 MET A O 1
ATOM 758 N N . ASN A 1 95 ? -1.546 -5.875 1.055 1.00 90.69 95 ASN A N 1
ATOM 759 C CA . ASN A 1 95 ? -1.398 -6.632 2.300 1.00 90.69 95 ASN A CA 1
ATOM 760 C C . ASN A 1 95 ? -1.681 -5.757 3.527 1.00 90.69 95 ASN A C 1
ATOM 762 O O . ASN A 1 95 ? -2.376 -6.178 4.448 1.00 90.69 95 ASN A O 1
ATOM 766 N N . HIS A 1 96 ? -1.188 -4.517 3.533 1.00 89.94 96 HIS A N 1
ATOM 767 C CA . HIS A 1 96 ? -1.413 -3.598 4.645 1.00 89.94 96 HIS A CA 1
ATOM 768 C C . HIS A 1 96 ? -2.874 -3.170 4.761 1.00 89.94 96 HIS A C 1
ATOM 770 O O . HIS A 1 96 ? -3.383 -3.126 5.879 1.00 89.94 96 HIS A O 1
ATOM 776 N N . GLY A 1 97 ? -3.561 -2.945 3.637 1.00 93.06 97 GLY A N 1
ATOM 777 C CA . GLY A 1 97 ? -5.002 -2.686 3.637 1.00 93.06 97 GLY A CA 1
ATOM 778 C C . GLY A 1 97 ? -5.807 -3.830 4.264 1.00 93.06 97 GLY A C 1
ATOM 779 O O . GLY A 1 97 ? -6.696 -3.582 5.079 1.00 93.06 97 GLY A O 1
ATOM 780 N N . PHE A 1 98 ? -5.450 -5.087 3.974 1.00 95.19 98 PHE A N 1
ATOM 781 C CA . PHE A 1 98 ? -6.070 -6.241 4.635 1.00 95.19 98 PHE A CA 1
ATOM 782 C C . PHE A 1 98 ? -5.801 -6.272 6.141 1.00 95.19 98 PHE A C 1
ATOM 784 O O . PHE A 1 98 ? -6.722 -6.517 6.919 1.00 95.19 98 PHE A O 1
ATOM 791 N N . TYR A 1 99 ? -4.572 -5.988 6.573 1.00 95.44 99 TYR A N 1
ATOM 792 C CA . TYR A 1 99 ? -4.248 -5.937 8.000 1.00 95.44 99 TYR A CA 1
ATOM 793 C C . TYR A 1 99 ? -4.951 -4.791 8.737 1.00 95.44 99 TYR A C 1
ATOM 795 O O . TYR A 1 99 ? -5.297 -4.950 9.907 1.00 95.44 99 TYR A O 1
ATOM 803 N N . ASP A 1 100 ? -5.199 -3.662 8.073 1.00 96.75 100 ASP A N 1
ATOM 804 C CA . ASP A 1 100 ? -5.999 -2.574 8.639 1.00 96.75 100 ASP A CA 1
ATOM 805 C C . ASP A 1 100 ? -7.447 -3.009 8.855 1.00 96.75 100 ASP A C 1
ATOM 807 O O . ASP A 1 100 ? -7.982 -2.844 9.952 1.00 96.75 100 ASP A O 1
ATOM 811 N N . ALA A 1 101 ? -8.057 -3.622 7.834 1.00 96.69 101 ALA A N 1
ATOM 812 C CA . ALA A 1 101 ? -9.411 -4.153 7.923 1.00 96.69 101 ALA A CA 1
ATOM 813 C C . ALA A 1 101 ? -9.520 -5.219 9.021 1.00 96.69 101 ALA A C 1
ATOM 815 O O . ALA A 1 101 ? -10.442 -5.174 9.834 1.00 96.69 101 ALA A O 1
ATOM 816 N N . PHE A 1 102 ? -8.551 -6.135 9.095 1.00 97.19 102 PHE A N 1
ATOM 817 C CA . PHE A 1 102 ? -8.510 -7.171 10.123 1.00 97.19 102 PHE A CA 1
ATOM 818 C C . PHE A 1 102 ? -8.405 -6.577 11.532 1.00 97.19 102 PHE A C 1
ATOM 820 O O . PHE A 1 102 ? -9.157 -6.977 12.417 1.00 97.19 102 PHE A O 1
ATOM 827 N N . ASN A 1 103 ? -7.525 -5.589 11.741 1.00 96.81 103 ASN A N 1
ATOM 828 C CA . ASN A 1 103 ? -7.382 -4.909 13.030 1.00 96.81 103 ASN A CA 1
ATOM 829 C C . ASN A 1 103 ? -8.669 -4.182 13.446 1.00 96.81 103 ASN A C 1
ATOM 831 O O . ASN A 1 103 ? -9.055 -4.228 14.612 1.00 96.81 103 ASN A O 1
ATOM 835 N N . LEU A 1 104 ? -9.337 -3.523 12.501 1.00 96.19 104 LEU A N 1
ATOM 836 C CA . LEU A 1 104 ? -10.521 -2.724 12.784 1.00 96.19 104 LEU A CA 1
ATOM 837 C C . LEU A 1 104 ? -11.778 -3.581 13.004 1.00 96.19 104 LEU A C 1
ATOM 839 O O . LEU A 1 104 ? -12.579 -3.279 13.890 1.00 96.19 104 LEU A O 1
ATOM 843 N N . ALA A 1 105 ? -11.946 -4.663 12.237 1.00 96.44 105 ALA A N 1
ATOM 844 C CA . ALA A 1 105 ? -13.167 -5.467 12.223 1.00 96.44 105 ALA A CA 1
ATOM 845 C C . ALA A 1 105 ? -13.523 -6.039 13.603 1.00 96.44 105 ALA A C 1
ATOM 847 O O . ALA A 1 105 ? -14.657 -5.890 14.065 1.00 96.44 105 ALA A O 1
ATOM 848 N N . TRP A 1 106 ? -12.564 -6.653 14.301 1.00 95.31 106 TRP A N 1
ATOM 849 C CA . TRP A 1 106 ? -12.840 -7.243 15.615 1.00 95.31 106 TRP A CA 1
ATOM 850 C C . TRP A 1 106 ? -13.150 -6.175 16.676 1.00 95.31 106 TRP A C 1
ATOM 852 O O . TRP A 1 106 ? -14.022 -6.390 17.519 1.00 95.31 106 TRP A O 1
ATOM 862 N N . LYS A 1 107 ? -12.504 -5.002 16.603 1.00 94.62 107 LYS A N 1
ATOM 863 C CA . LYS A 1 107 ? -12.756 -3.869 17.510 1.00 94.62 107 LYS A CA 1
ATOM 864 C C . LYS A 1 107 ? -14.156 -3.304 17.312 1.00 94.62 107 LYS A C 1
ATOM 866 O O . LYS A 1 107 ? -14.856 -3.038 18.287 1.00 94.62 107 LYS A O 1
ATOM 871 N N . MET A 1 108 ? -14.587 -3.173 16.056 1.00 93.75 108 MET A N 1
ATOM 872 C CA . MET A 1 108 ? -15.949 -2.752 15.723 1.00 93.75 108 MET A CA 1
ATOM 873 C C . MET A 1 108 ? -16.980 -3.728 16.286 1.00 93.75 108 MET A C 1
ATOM 875 O O . MET A 1 108 ? -17.906 -3.305 16.975 1.00 93.75 108 MET A O 1
ATOM 879 N N . VAL A 1 109 ? -16.795 -5.033 16.065 1.00 94.38 109 VAL A N 1
ATOM 880 C CA . VAL A 1 109 ? -17.694 -6.064 16.609 1.00 94.38 109 VAL A CA 1
ATOM 881 C C . VAL A 1 109 ? -17.735 -6.016 18.138 1.00 94.38 109 VAL A C 1
ATOM 883 O O . VAL A 1 109 ? -18.813 -6.119 18.722 1.00 94.38 109 VAL A O 1
ATOM 886 N N . TYR A 1 110 ? -16.587 -5.829 18.792 1.00 92.94 110 TYR A N 1
ATOM 887 C CA . TYR A 1 110 ? -16.509 -5.721 20.247 1.00 92.94 110 TYR A CA 1
ATOM 888 C C . TYR A 1 110 ? -17.301 -4.522 20.787 1.00 92.94 110 TYR A C 1
ATOM 890 O O . TYR A 1 110 ? -18.080 -4.683 21.727 1.00 92.94 110 TYR A O 1
ATOM 898 N N . VAL A 1 111 ? -17.145 -3.337 20.188 1.00 92.12 111 VAL A N 1
ATOM 899 C CA . VAL A 1 111 ? -17.884 -2.131 20.600 1.00 92.12 111 VAL A CA 1
ATOM 900 C C . VAL A 1 111 ? -19.384 -2.297 20.370 1.00 92.12 111 VAL A C 1
ATOM 902 O O . VAL A 1 111 ? -20.165 -2.017 21.278 1.00 92.12 111 VAL A O 1
ATOM 905 N N . LEU A 1 112 ? -19.784 -2.812 19.202 1.00 91.75 112 LEU A N 1
ATOM 906 C CA . LEU A 1 112 ? -21.193 -3.028 18.859 1.00 91.75 112 LEU A CA 1
ATOM 907 C C . LEU A 1 112 ? -21.887 -4.010 19.813 1.00 91.75 112 LEU A C 1
ATOM 909 O O . LEU A 1 112 ? -23.044 -3.797 20.160 1.00 91.75 112 LEU A O 1
ATOM 913 N N . LYS A 1 113 ? -21.199 -5.074 20.247 1.00 92.19 113 LYS A N 1
ATOM 914 C CA . LYS A 1 113 ? -21.781 -6.094 21.137 1.00 92.19 113 LYS A CA 1
ATOM 915 C C . LYS A 1 113 ? -21.830 -5.678 22.602 1.00 92.19 113 LYS A C 1
ATOM 917 O O . LYS A 1 113 ? -22.778 -6.029 23.292 1.00 92.19 113 LYS A O 1
ATOM 922 N N . ASN A 1 114 ? -20.810 -4.974 23.084 1.00 87.31 114 ASN A N 1
ATOM 923 C CA . ASN A 1 114 ? -20.669 -4.679 24.513 1.00 87.31 114 ASN A CA 1
ATOM 924 C C . ASN A 1 114 ? -21.164 -3.282 24.896 1.00 87.31 114 ASN A C 1
ATOM 926 O O . ASN A 1 114 ? -21.034 -2.895 26.053 1.00 87.31 114 ASN A O 1
ATOM 930 N N . ASN A 1 115 ? -21.665 -2.505 23.926 1.00 79.75 115 ASN A N 1
ATOM 931 C CA . ASN A 1 115 ? -21.995 -1.087 24.089 1.00 79.75 115 ASN A CA 1
ATOM 932 C C . ASN A 1 115 ? -20.859 -0.310 24.795 1.00 79.75 115 ASN A C 1
ATOM 934 O O . ASN A 1 115 ? -21.082 0.590 25.603 1.00 79.75 115 ASN A O 1
ATOM 938 N N . SER A 1 116 ? -19.623 -0.752 24.539 1.00 73.00 116 SER A N 1
ATOM 939 C CA . SER A 1 116 ? -18.421 -0.316 25.241 1.00 73.00 116 SER A CA 1
ATOM 940 C C . SER A 1 116 ? -17.975 1.043 24.719 1.00 73.00 116 SER A C 1
ATOM 942 O O . SER A 1 116 ? -18.200 1.379 23.557 1.00 73.00 116 SER A O 1
ATOM 944 N N . VAL A 1 117 ? -17.271 1.798 25.564 1.00 66.44 117 VAL A N 1
ATOM 945 C CA . VAL A 1 117 ? -16.676 3.089 25.199 1.00 66.44 117 VAL A CA 1
ATOM 946 C C . VAL A 1 117 ? -15.809 2.931 23.942 1.00 66.44 117 VAL A C 1
ATOM 948 O O . VAL A 1 117 ? -15.037 1.974 23.836 1.00 66.44 117 VAL A O 1
ATOM 951 N N . GLU A 1 118 ? -15.899 3.900 23.021 1.00 71.81 118 GLU A N 1
ATOM 952 C CA . GLU A 1 118 ? -15.155 3.984 21.746 1.00 71.81 118 GLU A CA 1
ATOM 953 C C . GLU A 1 118 ? -13.612 3.948 21.912 1.00 71.81 118 GLU A C 1
ATOM 955 O O . GLU A 1 118 ? -12.876 3.915 20.929 1.00 71.81 118 GLU A O 1
ATOM 960 N N . ASN A 1 119 ? -13.099 3.875 23.146 1.00 81.19 119 ASN A N 1
ATOM 961 C CA . ASN A 1 119 ? -11.677 3.846 23.492 1.00 81.19 119 ASN A CA 1
ATOM 962 C C . ASN A 1 119 ? -10.881 2.758 22.762 1.00 81.19 119 ASN A C 1
ATOM 964 O O . ASN A 1 119 ? -9.758 3.023 22.347 1.00 81.19 119 ASN A O 1
ATOM 968 N N . ILE A 1 120 ? -11.443 1.562 22.544 1.00 90.94 120 ILE A N 1
ATOM 969 C CA . ILE A 1 120 ? -10.721 0.509 21.807 1.00 90.94 120 ILE A CA 1
ATOM 970 C C . ILE A 1 120 ? -10.602 0.823 20.308 1.00 90.94 120 ILE A C 1
ATOM 972 O O . ILE A 1 120 ? -9.629 0.441 19.669 1.00 90.94 120 ILE A O 1
ATOM 976 N N . LEU A 1 121 ? -11.560 1.558 19.732 1.00 92.38 121 LEU A N 1
ATOM 977 C CA . LEU A 1 121 ? -11.482 2.007 18.339 1.00 92.38 121 LEU A CA 1
ATOM 978 C C . LEU A 1 121 ? -10.456 3.133 18.172 1.00 92.38 121 LEU A C 1
ATOM 980 O O . LEU A 1 121 ? -9.871 3.267 17.097 1.00 92.38 121 LEU A O 1
ATOM 984 N N . ASN A 1 122 ? -10.182 3.901 19.230 1.00 88.75 122 ASN A N 1
ATOM 985 C CA . ASN A 1 122 ? -9.138 4.927 19.210 1.00 88.75 122 ASN A CA 1
ATOM 986 C C . ASN A 1 122 ? -7.735 4.318 19.060 1.00 88.75 122 ASN A C 1
ATOM 988 O O . ASN A 1 122 ? -6.895 4.901 18.371 1.00 88.75 122 ASN A O 1
ATOM 992 N N . THR A 1 123 ? -7.512 3.100 19.569 1.00 93.19 123 THR A N 1
ATOM 993 C CA . THR A 1 123 ? -6.214 2.417 19.422 1.00 93.19 123 THR A CA 1
ATOM 994 C C . THR A 1 123 ? -5.908 2.026 17.974 1.00 93.19 123 THR A C 1
ATOM 996 O O . THR A 1 123 ? -4.760 1.766 17.636 1.00 93.19 123 THR A O 1
ATOM 999 N N . TYR A 1 124 ? -6.898 2.008 17.070 1.00 95.69 124 TYR A N 1
ATOM 1000 C CA . TYR A 1 124 ? -6.674 1.707 15.650 1.00 95.69 124 TYR A CA 1
ATOM 1001 C C . TYR A 1 124 ? -5.637 2.644 15.012 1.00 95.69 124 TYR A C 1
ATOM 1003 O O . TYR A 1 124 ? -4.693 2.177 14.374 1.00 95.69 124 TYR A O 1
ATOM 1011 N N . THR A 1 125 ? -5.766 3.960 15.217 1.00 95.12 125 THR A N 1
ATOM 1012 C CA . THR A 1 125 ? -4.789 4.919 14.676 1.00 95.12 125 THR A CA 1
ATOM 1013 C C . THR A 1 125 ? -3.413 4.713 15.314 1.00 95.12 125 THR A C 1
ATOM 1015 O O . THR A 1 125 ? -2.407 4.724 14.604 1.00 95.12 125 THR A O 1
ATOM 1018 N N . GLU A 1 126 ? -3.364 4.498 16.630 1.00 94.44 126 GLU A N 1
ATOM 1019 C CA . GLU A 1 126 ? -2.123 4.305 17.394 1.00 94.44 126 GLU A CA 1
ATOM 1020 C C . GLU A 1 126 ? -1.363 3.047 16.960 1.00 94.44 126 GLU A C 1
ATOM 1022 O O . GLU A 1 126 ? -0.144 3.077 16.825 1.00 94.44 126 GLU A O 1
ATOM 1027 N N . GLU A 1 127 ? -2.076 1.962 16.666 1.00 95.88 127 GLU A N 1
ATOM 1028 C CA . GLU A 1 127 ? -1.481 0.693 16.252 1.00 95.88 127 GLU A CA 1
ATOM 1029 C C . GLU A 1 127 ? -1.084 0.683 14.768 1.00 95.88 127 GLU A C 1
ATOM 1031 O O . GLU A 1 127 ? -0.048 0.126 14.403 1.00 95.88 127 GLU A O 1
ATOM 1036 N N . ARG A 1 128 ? -1.897 1.275 13.880 1.00 96.62 128 ARG A N 1
ATOM 1037 C CA . ARG A 1 128 ? -1.743 1.103 12.420 1.00 96.62 128 ARG A CA 1
ATOM 1038 C C . ARG A 1 128 ? -0.9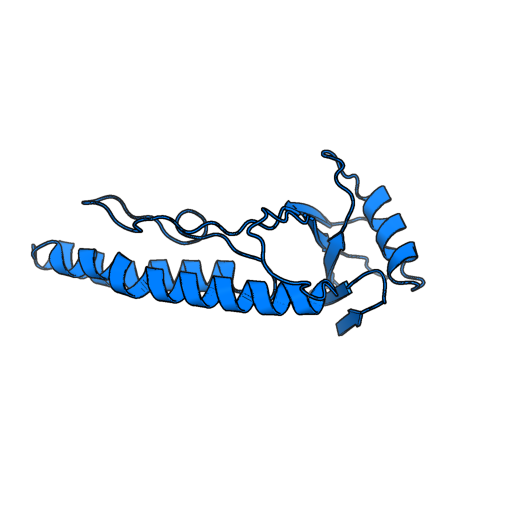44 2.200 11.731 1.00 96.62 128 ARG A C 1
ATOM 1040 O O . ARG A 1 128 ? -0.272 1.936 10.727 1.00 96.62 128 ARG A O 1
ATOM 1047 N N . LYS A 1 129 ? -0.941 3.419 12.274 1.00 95.38 129 LYS A N 1
ATOM 1048 C CA . LYS A 1 129 ? -0.161 4.522 11.699 1.00 95.38 129 LYS A CA 1
ATOM 1049 C C . LYS A 1 129 ? 1.355 4.269 11.763 1.00 95.38 129 LYS A C 1
ATOM 1051 O O . LYS A 1 129 ? 1.997 4.455 10.728 1.00 95.38 129 LYS A O 1
ATOM 1056 N N . PRO A 1 130 ? 1.952 3.802 12.881 1.00 95.94 130 PRO A N 1
ATOM 1057 C CA . PRO A 1 130 ? 3.390 3.515 12.929 1.00 95.94 130 PRO A CA 1
ATOM 1058 C C . PRO A 1 130 ? 3.815 2.436 11.928 1.00 95.94 130 PRO A C 1
ATOM 1060 O O . PRO A 1 130 ? 4.847 2.578 11.275 1.00 95.94 130 PRO A O 1
ATOM 1063 N N . VAL A 1 131 ? 2.986 1.402 11.736 1.00 94.75 131 VAL A N 1
ATOM 1064 C CA . VAL A 1 131 ? 3.219 0.360 10.721 1.00 94.75 131 VAL A CA 1
ATOM 1065 C C . VAL A 1 131 ? 3.288 0.984 9.328 1.00 94.75 131 VAL A C 1
ATOM 1067 O O . VAL A 1 131 ? 4.245 0.750 8.598 1.00 94.75 131 VAL A O 1
ATOM 1070 N N . SER A 1 132 ? 2.333 1.853 8.988 1.00 93.81 132 SER A N 1
ATOM 1071 C CA . SER A 1 132 ? 2.302 2.539 7.688 1.00 93.81 132 SER A CA 1
ATOM 1072 C C . SER A 1 132 ? 3.528 3.434 7.462 1.00 93.81 132 SER A C 1
ATOM 1074 O O . SER A 1 132 ? 4.068 3.481 6.357 1.00 93.81 132 SER A O 1
ATOM 1076 N N . VAL A 1 133 ? 4.005 4.121 8.507 1.00 94.31 133 VAL A N 1
ATOM 1077 C CA . VAL A 1 133 ? 5.225 4.947 8.451 1.00 94.31 133 VAL A CA 1
ATOM 1078 C C . VAL A 1 133 ? 6.463 4.089 8.185 1.00 94.31 133 VAL A C 1
ATOM 1080 O O . VAL A 1 133 ? 7.268 4.433 7.315 1.00 94.31 133 VAL A O 1
ATOM 1083 N N . ASN A 1 134 ? 6.592 2.960 8.881 1.00 93.25 134 ASN A N 1
ATOM 1084 C CA . ASN A 1 134 ? 7.714 2.039 8.709 1.00 93.25 134 ASN A CA 1
ATOM 1085 C C . ASN A 1 134 ? 7.710 1.401 7.316 1.00 93.25 134 ASN A C 1
ATOM 1087 O O . ASN A 1 134 ? 8.746 1.365 6.651 1.00 93.25 134 ASN A O 1
ATOM 1091 N N . THR A 1 135 ? 6.545 0.976 6.828 1.00 91.62 135 THR A N 1
ATOM 1092 C CA . THR A 1 135 ? 6.396 0.424 5.477 1.00 91.62 135 THR A CA 1
ATOM 1093 C C . THR A 1 135 ? 6.726 1.460 4.412 1.00 91.62 135 THR A C 1
ATOM 1095 O O . THR A 1 135 ? 7.432 1.150 3.452 1.00 91.62 135 THR A O 1
ATOM 1098 N N . ALA A 1 136 ? 6.312 2.716 4.589 1.00 90.56 136 ALA A N 1
ATOM 1099 C CA . ALA A 1 136 ? 6.695 3.780 3.670 1.00 90.56 136 ALA A CA 1
ATOM 1100 C C . ALA A 1 136 ? 8.218 4.017 3.663 1.00 90.56 136 ALA A C 1
ATOM 1102 O O . ALA A 1 136 ? 8.806 4.184 2.601 1.00 90.56 136 ALA A O 1
ATOM 1103 N N . ALA A 1 137 ? 8.884 3.983 4.822 1.00 90.69 137 ALA A N 1
ATOM 1104 C CA . ALA A 1 137 ? 10.342 4.103 4.889 1.00 90.69 137 ALA A CA 1
ATOM 1105 C C . ALA A 1 137 ? 11.067 2.920 4.218 1.00 90.69 137 ALA A C 1
ATOM 1107 O O . ALA A 1 137 ? 12.049 3.118 3.501 1.00 90.69 137 ALA A O 1
ATOM 1108 N N . PHE A 1 138 ? 10.570 1.698 4.413 1.00 89.06 138 PHE A N 1
ATOM 1109 C CA . PHE A 1 138 ? 11.128 0.492 3.803 1.00 89.06 138 PHE A CA 1
ATOM 1110 C C . PHE A 1 138 ? 10.962 0.481 2.277 1.00 89.06 138 PHE A C 1
ATOM 1112 O O . PHE A 1 138 ? 11.917 0.239 1.539 1.00 89.06 138 PHE A O 1
ATOM 1119 N N . THR A 1 139 ? 9.761 0.791 1.791 1.00 86.62 139 THR A N 1
ATOM 1120 C CA . THR A 1 139 ? 9.467 0.849 0.352 1.00 86.62 139 THR A CA 1
ATOM 1121 C C . THR A 1 139 ? 10.229 1.982 -0.342 1.00 86.62 139 THR A C 1
ATOM 1123 O O . THR A 1 139 ? 10.691 1.789 -1.467 1.00 86.62 139 THR A O 1
ATOM 1126 N N . ASP A 1 140 ? 10.459 3.116 0.332 1.00 86.75 140 ASP A N 1
ATOM 1127 C CA . ASP A 1 140 ? 11.339 4.189 -0.152 1.00 86.75 140 ASP A CA 1
ATOM 1128 C C . ASP A 1 140 ? 12.799 3.726 -0.269 1.00 86.75 140 ASP A C 1
ATOM 1130 O O . ASP A 1 140 ? 13.478 4.038 -1.250 1.00 86.75 140 ASP A O 1
ATOM 1134 N N . LEU A 1 141 ? 13.308 2.988 0.725 1.00 86.88 141 LEU A N 1
ATOM 1135 C CA . LEU A 1 141 ? 14.667 2.443 0.694 1.00 86.88 141 LEU A CA 1
ATOM 1136 C C . LEU A 1 141 ? 14.849 1.517 -0.510 1.00 86.88 141 LEU A C 1
ATOM 1138 O O . LEU A 1 141 ? 15.788 1.698 -1.287 1.00 86.88 141 LEU A O 1
ATOM 1142 N N . LEU A 1 142 ? 13.923 0.572 -0.689 1.00 81.81 142 LEU A N 1
ATOM 1143 C CA . LEU A 1 142 ? 13.940 -0.324 -1.838 1.00 81.81 142 LEU A CA 1
ATOM 1144 C C . LEU A 1 142 ? 13.837 0.468 -3.141 1.00 81.81 142 LEU A C 1
ATOM 1146 O O . LEU A 1 142 ? 14.652 0.273 -4.034 1.00 81.81 142 LEU A O 1
ATOM 1150 N N . PHE A 1 143 ? 12.892 1.401 -3.253 1.00 81.88 143 PHE A N 1
ATOM 1151 C CA . PHE A 1 143 ? 12.727 2.203 -4.463 1.00 81.88 143 PHE A CA 1
ATOM 1152 C C . PHE A 1 143 ? 14.011 2.950 -4.855 1.00 81.88 143 PHE A C 1
ATOM 1154 O O . PHE A 1 143 ? 14.375 2.959 -6.029 1.00 81.88 143 PHE A O 1
ATOM 1161 N N . ASN A 1 144 ? 14.732 3.532 -3.894 1.00 80.25 144 ASN A N 1
ATOM 1162 C CA . ASN A 1 144 ? 16.008 4.206 -4.164 1.00 80.25 144 ASN A CA 1
ATOM 1163 C C . ASN A 1 144 ? 17.078 3.233 -4.677 1.00 80.25 144 ASN A C 1
ATOM 1165 O O . ASN A 1 144 ? 17.815 3.564 -5.603 1.00 80.25 144 ASN A O 1
ATOM 1169 N N . PHE A 1 145 ? 17.124 2.020 -4.124 1.00 76.69 145 PHE A N 1
ATOM 1170 C CA . PHE A 1 145 ? 18.011 0.964 -4.604 1.00 76.69 145 PHE A CA 1
ATOM 1171 C C . PHE A 1 145 ? 17.658 0.532 -6.039 1.00 76.69 145 PHE A C 1
ATOM 1173 O O . PHE A 1 145 ? 18.527 0.509 -6.906 1.00 76.69 145 PHE A O 1
ATOM 1180 N N . PHE A 1 146 ? 16.376 0.269 -6.317 1.00 71.06 146 PHE A N 1
ATOM 1181 C CA . PHE A 1 146 ? 15.893 -0.148 -7.640 1.00 71.06 146 PHE A CA 1
ATOM 1182 C C . PHE A 1 146 ? 16.003 0.955 -8.703 1.00 71.06 146 PHE A C 1
ATOM 1184 O O . PHE A 1 146 ? 16.177 0.646 -9.876 1.00 71.06 146 PHE A O 1
ATOM 1191 N N . SER A 1 147 ? 15.897 2.230 -8.329 1.00 68.50 147 SER A N 1
ATOM 1192 C CA . SER A 1 147 ? 15.975 3.362 -9.268 1.00 68.50 147 SER A CA 1
ATOM 1193 C C . SER A 1 147 ? 17.401 3.843 -9.552 1.00 68.50 147 SER A C 1
ATOM 1195 O O . SER A 1 147 ? 17.573 4.773 -10.338 1.00 68.50 147 SER A O 1
ATOM 1197 N N . GLY A 1 148 ? 18.424 3.255 -8.919 1.00 62.16 148 GLY A N 1
ATOM 1198 C CA . GLY A 1 148 ? 19.821 3.659 -9.104 1.00 62.16 148 GLY A CA 1
ATOM 1199 C C . GLY A 1 148 ? 20.144 5.076 -8.604 1.00 62.16 148 GLY A C 1
ATOM 1200 O O . GLY A 1 148 ? 21.226 5.594 -8.886 1.00 62.16 148 GLY A O 1
ATOM 1201 N N . GLN A 1 149 ? 19.246 5.723 -7.851 1.00 51.94 149 GLN A N 1
ATOM 1202 C CA . GLN A 1 149 ? 19.503 7.051 -7.299 1.00 51.94 149 GLN A CA 1
ATOM 1203 C C . GLN A 1 149 ? 20.453 6.978 -6.096 1.00 51.94 149 GLN A C 1
ATOM 1205 O O . GLN A 1 149 ? 20.060 6.654 -4.974 1.00 51.94 149 GLN A O 1
ATOM 1210 N N . LYS A 1 150 ? 21.717 7.368 -6.305 1.00 33.69 150 LYS A N 1
ATOM 1211 C CA . LYS A 1 150 ? 22.592 7.828 -5.216 1.00 33.69 150 LYS A CA 1
ATOM 1212 C C . LYS A 1 150 ? 21.989 9.103 -4.612 1.00 33.69 150 LYS A C 1
ATOM 1214 O O . LYS A 1 150 ? 21.925 10.124 -5.291 1.00 33.69 150 LYS A O 1
ATOM 1219 N N . LYS A 1 151 ? 21.606 9.082 -3.330 1.00 35.09 151 LYS A N 1
ATOM 1220 C CA . LYS A 1 151 ? 21.332 10.312 -2.566 1.00 35.09 151 LYS A CA 1
ATOM 1221 C C . LYS A 1 151 ? 22.615 11.151 -2.488 1.00 35.09 151 LYS A C 1
ATOM 1223 O O . LYS A 1 151 ? 23.526 10.797 -1.741 1.00 35.09 151 LYS A O 1
ATOM 1228 N N . SER A 1 152 ? 22.687 12.265 -3.217 1.00 27.31 152 SER A N 1
ATOM 1229 C CA . SER A 1 152 ? 23.479 13.411 -2.759 1.00 27.31 152 SER A CA 1
ATOM 1230 C C . SER A 1 152 ? 22.664 14.171 -1.700 1.00 27.31 152 SER A C 1
ATOM 1232 O O . SER A 1 152 ? 21.454 13.985 -1.564 1.00 27.31 152 SER A O 1
ATOM 1234 N N . HIS A 1 153 ? 23.358 14.899 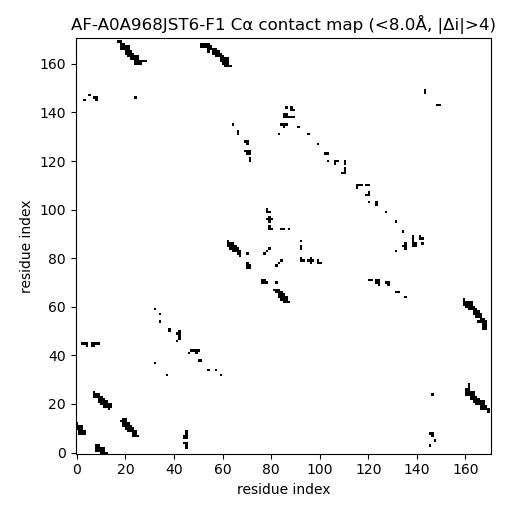-0.835 1.00 28.67 153 HIS A N 1
ATOM 1235 C CA . HIS A 1 153 ? 22.882 15.294 0.485 1.00 28.67 153 HIS A CA 1
ATOM 1236 C C . HIS A 1 153 ? 21.687 16.262 0.470 1.00 28.67 153 HIS A C 1
ATOM 1238 O O . HIS A 1 153 ? 21.669 17.230 -0.278 1.00 28.67 153 HIS A O 1
ATOM 1244 N N . GLY A 1 154 ? 20.754 16.012 1.396 1.00 31.47 154 GLY A N 1
ATOM 1245 C CA . GLY A 1 154 ? 19.933 17.017 2.074 1.00 31.47 154 GLY A CA 1
ATOM 1246 C C . GLY A 1 154 ? 19.121 17.977 1.211 1.00 31.47 154 GLY A C 1
ATOM 1247 O O . GLY A 1 154 ? 19.503 19.128 1.091 1.00 31.47 154 G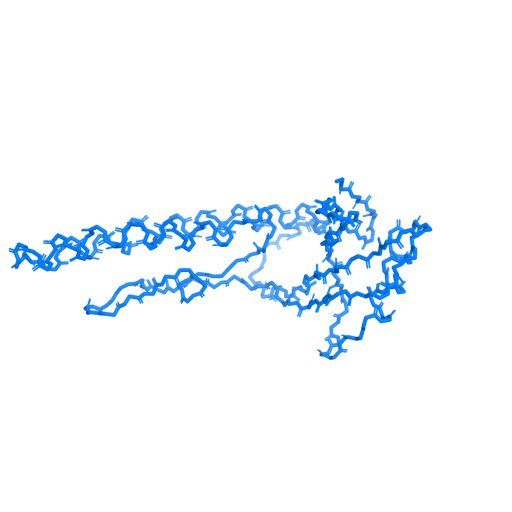LY A O 1
ATOM 1248 N N . PHE A 1 155 ? 17.940 17.564 0.743 1.00 26.92 155 PHE A N 1
ATOM 1249 C CA . PHE A 1 155 ? 16.799 18.478 0.612 1.00 26.92 155 PHE A CA 1
ATOM 1250 C C . PHE A 1 155 ? 15.492 17.708 0.392 1.00 26.92 155 PHE A C 1
ATOM 1252 O O . PHE A 1 155 ? 15.445 16.713 -0.331 1.00 26.92 155 PHE A O 1
ATOM 1259 N N . CYS A 1 156 ? 14.422 18.165 1.040 1.00 35.22 156 CYS A N 1
ATOM 1260 C CA . CYS A 1 156 ? 13.065 17.664 0.865 1.00 35.22 156 CYS A CA 1
ATOM 1261 C C . CYS A 1 156 ? 12.573 18.053 -0.538 1.00 35.22 156 CYS A C 1
ATOM 1263 O O . CYS A 1 156 ? 12.326 19.230 -0.785 1.00 35.22 156 CYS A O 1
ATOM 1265 N N . LEU A 1 157 ? 12.441 17.096 -1.462 1.00 28.48 157 LEU A N 1
ATOM 1266 C CA . LEU A 1 157 ? 11.807 17.342 -2.757 1.00 28.48 157 LEU A CA 1
ATOM 1267 C C . LEU A 1 157 ? 10.877 16.188 -3.139 1.00 28.48 157 LEU A C 1
ATOM 1269 O O . LEU A 1 157 ? 11.260 15.019 -3.130 1.00 28.48 157 LEU A O 1
ATOM 1273 N N . PHE A 1 158 ? 9.645 16.555 -3.493 1.00 37.81 158 PHE A N 1
ATOM 1274 C CA . PHE A 1 158 ? 8.633 15.703 -4.109 1.00 37.81 158 PHE A CA 1
ATOM 1275 C C . PHE A 1 158 ? 9.191 15.048 -5.379 1.00 37.81 158 PHE A C 1
ATOM 1277 O O . PHE A 1 158 ? 9.138 15.625 -6.464 1.00 37.81 158 PHE A O 1
ATOM 1284 N N . LEU A 1 159 ? 9.698 13.824 -5.262 1.00 32.31 159 LEU A N 1
ATOM 1285 C CA . LEU A 1 159 ? 10.065 13.009 -6.412 1.00 32.31 159 LEU A CA 1
ATOM 1286 C C . LEU A 1 159 ? 8.906 12.101 -6.792 1.00 32.31 159 LEU A C 1
ATOM 1288 O O . LEU A 1 159 ? 8.053 11.730 -5.992 1.00 32.31 159 LEU A O 1
ATOM 1292 N N . SER A 1 160 ? 8.767 11.899 -8.086 1.00 31.27 160 SER A N 1
ATOM 1293 C CA . SER A 1 160 ? 7.478 11.641 -8.689 1.00 31.27 160 SER A CA 1
ATOM 1294 C C . SER A 1 160 ? 7.693 10.852 -9.945 1.00 31.27 160 SER A C 1
ATOM 1296 O O . SER A 1 160 ? 7.820 11.399 -11.036 1.00 31.27 160 SER A O 1
ATOM 1298 N N . PHE A 1 161 ? 7.784 9.549 -9.744 1.00 35.34 161 PHE A N 1
ATOM 1299 C CA . PHE A 1 161 ? 8.140 8.608 -10.785 1.00 35.34 161 PHE A CA 1
ATOM 1300 C C . PHE A 1 161 ? 6.943 7.759 -11.140 1.00 35.34 161 PHE A C 1
ATOM 1302 O O . PHE A 1 161 ? 6.201 7.333 -10.258 1.00 35.34 161 PHE A O 1
ATOM 1309 N N . LYS A 1 162 ? 6.749 7.545 -12.437 1.00 32.72 162 LYS A N 1
ATOM 1310 C CA . LYS A 1 162 ? 5.711 6.676 -12.963 1.00 32.72 162 LYS A CA 1
ATOM 1311 C C . LYS A 1 162 ? 6.225 5.229 -12.950 1.00 32.72 162 LYS A C 1
ATOM 1313 O O . LYS A 1 162 ? 7.265 4.932 -13.530 1.00 32.72 162 LYS A O 1
ATOM 1318 N N . VAL A 1 163 ? 5.528 4.353 -12.240 1.00 38.62 163 VAL A N 1
ATOM 1319 C CA . VAL A 1 163 ? 5.714 2.901 -12.255 1.00 38.62 163 VAL A CA 1
ATOM 1320 C C . VAL A 1 163 ? 4.766 2.327 -13.298 1.00 38.62 163 VAL A C 1
ATOM 1322 O O . VAL A 1 163 ? 3.634 2.798 -13.438 1.00 38.62 163 VAL A O 1
ATOM 1325 N N . PHE A 1 164 ? 5.250 1.342 -14.045 1.00 36.75 164 PHE A N 1
ATOM 1326 C CA . PHE A 1 164 ? 4.471 0.645 -15.056 1.00 36.75 164 PHE A CA 1
ATOM 1327 C C . PHE A 1 164 ? 4.118 -0.754 -14.608 1.00 36.75 164 PHE A C 1
ATOM 1329 O O . PHE A 1 164 ? 4.967 -1.462 -14.071 1.00 36.75 164 PHE A O 1
ATOM 1336 N N . TYR A 1 165 ? 2.885 -1.135 -14.919 1.00 37.75 165 TYR A N 1
ATOM 1337 C CA . TYR A 1 165 ? 2.460 -2.514 -15.059 1.00 37.75 165 TYR A CA 1
ATOM 1338 C C . TYR A 1 165 ? 2.299 -2.809 -16.543 1.00 37.75 165 TYR A C 1
ATOM 1340 O O . TYR A 1 165 ? 1.521 -2.139 -17.220 1.00 37.75 165 TYR A O 1
ATOM 1348 N N . VAL A 1 166 ? 3.012 -3.807 -17.043 1.00 37.03 166 VAL A N 1
ATOM 1349 C CA . VAL A 1 166 ? 2.825 -4.362 -18.381 1.00 37.03 166 VAL A CA 1
ATOM 1350 C C . VAL A 1 166 ? 2.389 -5.813 -18.226 1.00 37.03 166 VAL A C 1
ATOM 1352 O O . VAL A 1 166 ? 3.106 -6.617 -17.630 1.00 37.03 166 VAL A O 1
ATOM 1355 N N . TYR A 1 167 ? 1.210 -6.150 -18.747 1.00 38.44 167 TYR A N 1
ATOM 1356 C CA . TYR A 1 167 ? 0.754 -7.530 -18.863 1.00 38.44 167 TYR A CA 1
ATOM 1357 C C . TYR A 1 167 ? 1.086 -8.026 -20.282 1.00 38.44 167 TYR A C 1
ATOM 1359 O O . TYR A 1 167 ? 0.356 -7.716 -21.205 1.00 38.44 167 TYR A O 1
ATOM 1367 N N . LEU A 1 168 ? 2.161 -8.819 -20.399 1.00 46.88 168 LEU A N 1
ATOM 1368 C CA . LEU A 1 168 ? 2.373 -9.971 -21.309 1.00 46.88 168 LEU A CA 1
ATOM 1369 C C . LEU A 1 168 ? 2.472 -10.012 -22.821 1.00 46.88 168 LEU A C 1
ATOM 1371 O O . LEU A 1 168 ? 1.731 -9.333 -23.499 1.00 46.88 168 LEU A O 1
ATOM 1375 N N . PHE A 1 169 ? 3.188 -11.081 -23.262 1.00 37.41 169 PHE A N 1
ATOM 1376 C CA . PHE A 1 169 ? 2.843 -11.934 -24.413 1.00 37.41 169 PHE A CA 1
ATOM 1377 C C . PHE A 1 169 ? 2.900 -13.475 -24.246 1.00 37.41 169 PHE A C 1
ATOM 1379 O O . PHE A 1 169 ? 3.644 -13.985 -23.407 1.00 37.41 169 PHE A O 1
ATOM 1386 N N . ARG A 1 170 ? 2.129 -14.195 -25.090 1.00 27.55 170 ARG A N 1
ATOM 1387 C CA . ARG A 1 170 ? 2.099 -15.668 -25.279 1.00 27.55 170 ARG A CA 1
ATOM 1388 C C . ARG A 1 170 ? 2.768 -16.042 -26.620 1.00 27.55 170 ARG A C 1
ATOM 1390 O O . ARG A 1 170 ? 2.688 -15.265 -27.564 1.00 27.55 170 ARG A O 1
ATOM 1397 N N . SER A 1 171 ? 3.437 -17.201 -26.645 1.00 33.53 171 SER A N 1
ATOM 1398 C CA . SER A 1 171 ? 4.220 -17.784 -27.757 1.00 33.53 171 SER A CA 1
ATOM 1399 C C . SER A 1 171 ? 3.452 -17.993 -29.056 1.00 33.53 171 SER A C 1
ATOM 1401 O O . SER A 1 171 ? 2.310 -18.498 -28.933 1.00 33.53 171 SER A O 1
#

Solvent-accessible surface area (backbone atoms only — not comparable to full-atom values): 10025 Å² total; per-residue (Å²): 91,76,49,79,49,100,79,29,33,38,39,45,43,80,48,73,96,65,34,34,42,36,40,34,65,43,90,74,82,67,88,78,79,57,68,69,60,51,43,56,45,50,30,66,46,62,74,44,100,58,81,69,48,84,56,90,45,72,48,78,43,67,42,46,82,48,69,54,94,63,35,55,60,92,96,44,77,46,53,29,72,76,25,39,39,42,46,65,52,86,69,49,62,67,59,51,22,52,52,43,48,58,62,46,50,59,43,51,53,50,32,71,73,64,74,44,76,68,65,67,58,58,45,49,35,70,63,48,50,59,53,52,52,52,49,40,53,51,17,48,53,51,43,37,63,61,67,69,57,78,83,72,84,87,75,94,68,96,70,75,47,32,39,36,44,39,32,34,57,76,135

pLDDT: mean 78.03, std 19.15, range [26.92, 97.31]

Secondary structure (DSSP, 8-state):
-EEE-SS-EEEEEE-GGG-EEEEEEE----SS--HHHHHHHHHHHHTS-------S-EEEEE---EE-S-SEETTEE--GGGTEE---TTS-HHHHHHHHHHHHHHHHHHHHHHT--THHHHHHHHHHHHHHHHHHHHHHHHHHHHTT----S--------EEEEEE----

Foldseek 3Di:
DWADDPQWIWDWDADPPRKIKIKIWDDDPDPDDDVVNVQVCCCVRSVDPDGFDDFPDKDKAKFDWDADPFQDDVPDGHAFVRGTGGACPPVCRVVLRVVLCVQQVVLVVVCVVPVDPCVSVRCSRVPNRVVRVVVRVVSVVRVCVRNVDDDDDDDDDDDIIMMMITMDDDD

Sequence (171 aa):
MFLFTYQASAGFFPLQDGKWRIDGIFSNHSQCIDFKIINQYISKQLNVDIQLWDADWFSVFRSQKKIAGMFSKGRVFLIGDAAHAYSPVGGQGMNHGFYDAFNLAWKMVYVLKNNSVENILNTYTEERKPVSVNTAAFTDLLFNFFSGQKKSHGFCLFLSFKVFYVYLFRS

Radius of gyration: 19.87 Å; Cα contacts (8 Å, |Δi|>4): 229; chains: 1; bounding box: 46×38×53 Å